Protein AF-A0A925M915-F1 (afdb_monomer)

Radius of gyration: 16.05 Å; Cα contacts (8 Å, |Δi|>4): 176; chains: 1; bounding box: 32×40×50 Å

Sequence (114 aa):
VNRTRPRVDALLAVLGRAGAEGCYVYAFDEAAAERAYARFFNPTVGLWEDAATGTAAGPLTAYLGSEGLLPRGELVIEQGTSMGRQSFLHVRLGPDPEISGSGVVSLRGTLHLP

Nearest PDB structures (foldseek):
  1qy9-assembly2_C  TM=8.310E-01  e=5.891E-07  Escherichia coli
  1qya-assembly1_A  TM=8.566E-01  e=1.162E-06  Escherichia coli
  5iwe-assembly1_A-2  TM=7.883E-01  e=6.150E-06  Pseudomonas fluorescens
  9f96-assembly1_A  TM=7.336E-01  e=1.008E-05  Pseudomonas fluorescens
  1u0k-assembly1_B  TM=7.143E-01  e=1.266E-04  Pseudomonas aeruginosa PAO1

Structure (mmCIF, N/CA/C/O backbone):
data_AF-A0A925M915-F1
#
_entry.id   AF-A0A925M915-F1
#
loop_
_atom_site.group_PDB
_atom_site.id
_atom_site.type_symbol
_atom_site.label_atom_id
_atom_site.label_alt_id
_atom_site.label_comp_id
_atom_site.label_asym_id
_atom_site.label_entity_id
_atom_site.label_seq_id
_atom_site.pdbx_PDB_ins_code
_atom_site.Cartn_x
_atom_site.Cartn_y
_atom_site.Cartn_z
_atom_site.occupancy
_atom_site.B_iso_or_equiv
_atom_site.auth_seq_id
_atom_site.auth_comp_id
_atom_site.auth_asym_id
_atom_site.auth_atom_id
_atom_site.pdbx_PDB_model_num
ATOM 1 N N . VAL A 1 1 ? 6.801 -8.666 6.348 1.00 91.94 1 VAL A N 1
ATOM 2 C CA . VAL A 1 1 ? 6.951 -7.838 5.119 1.00 91.94 1 VAL A CA 1
ATOM 3 C C . VAL A 1 1 ? 8.339 -7.930 4.470 1.00 91.94 1 VAL A C 1
ATOM 5 O O . VAL A 1 1 ? 8.433 -8.296 3.303 1.00 91.94 1 VAL A O 1
ATOM 8 N N . ASN A 1 2 ? 9.444 -7.654 5.179 1.00 91.69 2 ASN A N 1
ATOM 9 C CA . ASN A 1 2 ? 10.788 -7.630 4.558 1.00 91.69 2 ASN A CA 1
ATOM 10 C C . ASN A 1 2 ? 11.220 -8.949 3.890 1.00 91.69 2 ASN A C 1
ATOM 12 O O . ASN A 1 2 ? 11.815 -8.953 2.812 1.00 91.69 2 ASN A O 1
ATOM 16 N N . ARG A 1 3 ? 10.858 -10.086 4.489 1.00 94.31 3 ARG A N 1
ATOM 17 C CA . ARG A 1 3 ? 11.181 -11.422 3.961 1.00 94.31 3 ARG A CA 1
ATOM 18 C C . ARG A 1 3 ? 10.296 -11.866 2.792 1.00 94.31 3 ARG A C 1
ATOM 20 O O . ARG A 1 3 ? 10.548 -12.923 2.226 1.00 94.31 3 ARG A O 1
ATOM 27 N N . THR A 1 4 ? 9.273 -11.095 2.419 1.00 96.19 4 THR A N 1
ATOM 28 C CA . THR A 1 4 ? 8.330 -11.488 1.365 1.00 96.19 4 THR A CA 1
ATOM 29 C C . THR A 1 4 ? 9.045 -11.588 0.017 1.00 96.19 4 THR A C 1
ATOM 31 O O . THR A 1 4 ? 9.729 -10.649 -0.407 1.00 96.19 4 THR A O 1
ATOM 34 N N . ARG A 1 5 ? 8.918 -12.743 -0.638 1.00 94.56 5 ARG A N 1
ATOM 35 C CA . ARG A 1 5 ? 9.486 -13.055 -1.956 1.00 94.56 5 ARG A CA 1
ATOM 36 C C . ARG A 1 5 ? 8.425 -13.821 -2.758 1.00 94.56 5 ARG A C 1
ATOM 38 O O . ARG A 1 5 ? 8.412 -15.051 -2.716 1.00 94.56 5 ARG A O 1
ATOM 45 N N . PRO A 1 6 ? 7.468 -13.122 -3.393 1.00 94.56 6 PRO A N 1
ATOM 46 C CA . PRO A 1 6 ? 6.428 -13.793 -4.154 1.00 94.56 6 PRO A CA 1
ATOM 47 C C . PRO A 1 6 ? 7.034 -14.446 -5.398 1.00 94.56 6 PRO A C 1
ATOM 49 O O . PRO A 1 6 ? 7.927 -13.889 -6.032 1.00 94.56 6 PRO A O 1
ATOM 52 N N . ARG A 1 7 ? 6.545 -15.637 -5.754 1.00 95.19 7 ARG A N 1
ATOM 53 C CA . ARG A 1 7 ? 6.854 -16.252 -7.052 1.00 95.19 7 ARG A CA 1
ATOM 54 C C . ARG A 1 7 ? 5.980 -15.585 -8.107 1.00 95.19 7 ARG A C 1
ATOM 56 O O . ARG A 1 7 ? 4.764 -15.578 -7.931 1.00 95.19 7 ARG A O 1
ATOM 63 N N . VAL A 1 8 ? 6.590 -15.062 -9.171 1.00 91.94 8 VAL A N 1
ATOM 64 C CA . VAL A 1 8 ? 5.913 -14.262 -10.210 1.00 91.94 8 VAL A CA 1
ATOM 65 C C . VAL A 1 8 ? 4.674 -14.980 -10.748 1.00 91.94 8 VAL A C 1
ATOM 67 O O . VAL A 1 8 ? 3.573 -14.458 -10.611 1.00 91.94 8 VAL A O 1
ATOM 70 N N . ASP A 1 9 ? 4.825 -16.209 -11.249 1.00 94.44 9 ASP A N 1
ATOM 71 C CA . ASP A 1 9 ? 3.720 -16.959 -11.869 1.00 94.44 9 ASP A CA 1
ATOM 72 C C . ASP A 1 9 ? 2.566 -17.221 -10.895 1.00 94.44 9 ASP A C 1
ATOM 74 O O . ASP A 1 9 ? 1.390 -17.113 -11.241 1.00 94.44 9 ASP A O 1
ATOM 78 N N . ALA A 1 10 ? 2.899 -17.533 -9.639 1.00 96.31 10 ALA A N 1
ATOM 79 C CA . ALA A 1 10 ? 1.899 -17.775 -8.607 1.00 96.31 10 ALA A CA 1
ATOM 80 C C . ALA A 1 10 ? 1.164 -16.484 -8.225 1.00 96.31 10 ALA A C 1
ATOM 82 O O . ALA A 1 10 ? -0.048 -16.509 -8.017 1.00 96.31 10 ALA A O 1
ATOM 83 N N . LEU A 1 11 ? 1.889 -15.365 -8.148 1.00 95.94 11 LEU A N 1
ATOM 84 C CA . LEU A 1 11 ? 1.310 -14.060 -7.869 1.00 95.94 11 LEU A CA 1
ATOM 85 C C . LEU A 1 11 ? 0.384 -13.628 -9.011 1.00 95.94 11 LEU A C 1
ATOM 87 O O . LEU A 1 11 ? -0.766 -13.297 -8.744 1.00 95.94 11 LEU A O 1
ATOM 91 N N . LEU A 1 12 ? 0.825 -13.725 -10.267 1.00 95.50 12 LEU A N 1
ATOM 92 C CA . LEU A 1 12 ? -0.000 -13.419 -11.441 1.00 95.50 12 LEU A CA 1
ATOM 93 C C . LEU A 1 12 ? -1.287 -14.254 -11.473 1.00 95.50 12 LEU A C 1
ATOM 95 O O . LEU A 1 12 ? -2.362 -13.715 -11.720 1.00 95.50 12 LEU A O 1
ATOM 99 N N . ALA A 1 13 ? -1.209 -15.547 -11.147 1.00 96.12 13 ALA A N 1
ATOM 100 C CA . ALA A 1 13 ? -2.390 -16.404 -11.084 1.00 96.12 13 ALA A CA 1
ATOM 101 C C . ALA A 1 13 ? -3.393 -15.966 -9.998 1.00 96.12 13 ALA A C 1
ATOM 103 O O . ALA A 1 13 ? -4.602 -16.060 -10.204 1.00 96.12 13 ALA A O 1
ATOM 104 N N . VAL A 1 14 ? -2.916 -15.514 -8.832 1.00 96.56 14 VAL A N 1
ATOM 105 C CA . VAL A 1 14 ? -3.777 -14.981 -7.758 1.00 96.56 14 VAL A CA 1
ATOM 106 C C . VAL A 1 14 ? -4.397 -13.648 -8.173 1.00 96.56 14 VAL A C 1
ATOM 108 O O . VAL A 1 14 ? -5.606 -13.479 -8.034 1.00 96.56 14 VAL A O 1
ATOM 111 N N . LEU A 1 15 ? -3.589 -12.741 -8.722 1.00 96.12 15 LEU A N 1
ATOM 112 C CA . LEU A 1 15 ? -4.016 -11.419 -9.177 1.00 96.12 15 LEU A CA 1
ATOM 113 C C . LEU A 1 15 ? -5.085 -11.509 -10.270 1.00 96.12 15 LEU A C 1
ATOM 115 O O . LEU A 1 15 ? -6.128 -10.870 -10.155 1.00 96.12 15 LEU A O 1
ATOM 119 N N . GLY A 1 16 ? -4.894 -12.393 -11.255 1.00 96.25 16 GLY A N 1
ATOM 120 C CA . GLY A 1 16 ? -5.871 -12.622 -12.319 1.00 96.25 16 GLY A CA 1
ATOM 121 C C . GLY A 1 16 ? -7.230 -13.105 -11.804 1.00 96.25 16 GLY A C 1
ATOM 122 O O . GLY A 1 16 ? -8.261 -12.661 -12.297 1.00 96.25 16 GLY A O 1
ATOM 123 N N . ARG A 1 17 ? -7.260 -13.958 -10.768 1.00 97.25 17 ARG A N 1
ATOM 124 C CA . ARG A 1 17 ? -8.525 -14.386 -10.136 1.00 97.25 17 ARG A CA 1
ATOM 125 C C . ARG A 1 17 ? -9.186 -13.284 -9.314 1.00 97.25 17 ARG A C 1
ATOM 127 O O . ARG A 1 17 ? -10.405 -13.268 -9.206 1.00 97.25 17 ARG A O 1
ATOM 134 N N . ALA A 1 18 ? -8.388 -12.406 -8.714 1.00 95.12 18 ALA A N 1
ATOM 135 C CA . ALA A 1 18 ? -8.876 -11.299 -7.902 1.00 95.12 18 ALA A CA 1
ATOM 136 C C . ALA A 1 18 ? -9.285 -10.070 -8.735 1.00 95.12 18 ALA A C 1
ATOM 138 O O . ALA A 1 18 ? -9.835 -9.130 -8.171 1.00 95.12 18 ALA A O 1
ATOM 139 N N . GLY A 1 19 ? -8.992 -10.047 -10.043 1.00 95.19 19 GLY A N 1
ATOM 140 C CA . GLY A 1 19 ? -9.127 -8.836 -10.860 1.00 95.19 19 GLY A CA 1
ATOM 141 C C . GLY A 1 19 ? -8.219 -7.700 -10.374 1.00 95.19 19 GLY A C 1
ATOM 142 O O . GLY A 1 19 ? -8.566 -6.534 -10.520 1.00 95.19 19 GLY A O 1
ATOM 143 N N . ALA A 1 20 ? -7.092 -8.042 -9.743 1.00 93.94 20 ALA A N 1
ATOM 144 C CA . ALA A 1 20 ? -6.173 -7.097 -9.124 1.00 93.94 20 ALA A CA 1
ATOM 145 C C . ALA A 1 20 ? -4.907 -6.924 -9.969 1.00 93.94 20 ALA A C 1
ATOM 147 O O . ALA A 1 20 ? -4.455 -7.856 -10.630 1.00 93.94 20 ALA A O 1
ATOM 148 N N . GLU A 1 21 ? -4.293 -5.746 -9.894 1.00 90.44 21 GLU A N 1
ATOM 149 C CA . GLU A 1 21 ? -3.058 -5.441 -10.628 1.00 90.44 21 GLU A CA 1
ATOM 150 C C . GLU A 1 21 ? -1.802 -5.750 -9.799 1.00 90.44 21 GLU A C 1
ATOM 152 O O . GLU A 1 21 ? -0.775 -6.162 -10.338 1.00 90.44 21 GLU A O 1
ATOM 157 N N . GLY A 1 22 ? -1.890 -5.661 -8.471 1.00 94.31 22 GLY A N 1
ATOM 158 C CA . GLY A 1 22 ? -0.760 -5.917 -7.586 1.00 94.31 22 GLY A CA 1
ATOM 159 C C . GLY A 1 22 ? -1.169 -6.411 -6.205 1.00 94.31 22 GLY A C 1
ATOM 160 O O . GLY A 1 22 ? -2.341 -6.437 -5.837 1.00 94.31 22 GLY A O 1
ATOM 161 N N . CYS A 1 23 ? -0.171 -6.826 -5.430 1.00 96.81 23 CYS A N 1
ATOM 162 C CA . CYS A 1 23 ? -0.336 -7.303 -4.065 1.00 96.81 23 CYS A CA 1
ATOM 163 C C . CYS A 1 23 ? 0.399 -6.375 -3.104 1.00 96.81 23 CYS A C 1
ATOM 165 O O . CYS A 1 23 ? 1.624 -6.225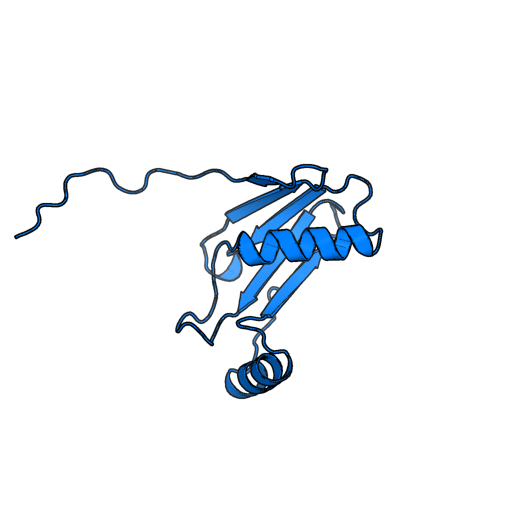 -3.173 1.00 96.81 23 CYS A O 1
ATOM 167 N N . TYR A 1 24 ? -0.367 -5.768 -2.200 1.00 97.50 24 TYR A N 1
ATOM 168 C CA . TYR A 1 24 ? 0.145 -4.872 -1.177 1.00 97.50 24 TYR A CA 1
ATOM 169 C C . TYR A 1 24 ? 0.242 -5.607 0.155 1.00 97.50 24 TYR A C 1
ATOM 171 O O . TYR A 1 24 ? -0.763 -5.906 0.796 1.00 97.50 24 TYR A O 1
ATOM 179 N N . VAL A 1 25 ? 1.464 -5.957 0.548 1.00 97.75 25 VAL A N 1
ATOM 180 C CA . VAL A 1 25 ? 1.721 -6.649 1.814 1.00 97.75 25 VAL A CA 1
ATOM 181 C C . VAL A 1 25 ? 2.137 -5.638 2.865 1.00 97.75 25 VAL A C 1
ATOM 183 O O . VAL A 1 25 ? 2.989 -4.794 2.599 1.00 97.75 25 VAL A O 1
ATOM 186 N N . TYR A 1 26 ? 1.589 -5.755 4.069 1.00 97.69 26 TYR A N 1
ATOM 187 C CA . TYR A 1 26 ? 1.861 -4.830 5.162 1.00 97.69 26 TYR A CA 1
ATOM 188 C C . TYR A 1 26 ? 2.025 -5.563 6.497 1.00 97.69 26 TYR A C 1
ATOM 190 O O . TYR A 1 26 ? 1.712 -6.750 6.620 1.00 97.69 26 TYR A O 1
ATOM 198 N N . ALA A 1 27 ? 2.577 -4.862 7.481 1.00 97.00 27 ALA A N 1
ATOM 199 C CA . ALA A 1 27 ? 2.542 -5.219 8.893 1.00 97.00 27 ALA A CA 1
ATOM 200 C C . ALA A 1 27 ? 2.568 -3.932 9.718 1.00 97.00 27 ALA A C 1
ATOM 202 O O . ALA A 1 27 ? 3.247 -2.980 9.329 1.00 97.00 27 ALA A O 1
ATOM 203 N N . PHE A 1 28 ? 1.848 -3.919 10.837 1.00 96.75 28 PHE A N 1
ATOM 204 C CA . PHE A 1 28 ? 1.939 -2.834 11.808 1.00 96.75 28 PHE A CA 1
ATOM 205 C C . PHE A 1 28 ? 3.329 -2.784 12.445 1.00 96.75 28 PHE A C 1
ATOM 207 O O . PHE A 1 28 ? 4.003 -3.810 12.567 1.00 96.75 28 PHE A O 1
ATOM 214 N N . ASP A 1 29 ? 3.740 -1.587 12.842 1.00 91.25 29 ASP A N 1
ATOM 215 C CA . ASP A 1 29 ? 4.874 -1.397 13.735 1.00 91.25 29 ASP A CA 1
ATOM 216 C C . ASP A 1 29 ? 4.458 -1.798 15.160 1.00 91.25 29 ASP A C 1
ATOM 218 O O . ASP A 1 29 ? 3.470 -1.295 15.697 1.00 91.25 29 ASP A O 1
ATOM 222 N N . GLU A 1 30 ? 5.206 -2.713 15.779 1.00 85.69 30 GLU A N 1
ATOM 223 C CA . GLU A 1 30 ? 4.940 -3.171 17.149 1.00 85.69 30 GLU A CA 1
ATOM 224 C C . GLU A 1 30 ? 5.050 -2.031 18.171 1.00 85.69 30 GLU A C 1
ATOM 226 O O . GLU A 1 30 ? 4.368 -2.054 19.196 1.00 85.69 30 GLU A O 1
ATOM 231 N N . ALA A 1 31 ? 5.883 -1.024 17.895 1.00 89.44 31 ALA A N 1
ATOM 232 C CA . ALA A 1 31 ? 6.089 0.119 18.776 1.00 89.44 31 ALA A CA 1
ATOM 233 C C . ALA A 1 31 ? 5.097 1.270 18.527 1.00 89.44 31 ALA A C 1
ATOM 235 O O . ALA A 1 31 ? 5.020 2.185 19.349 1.00 89.44 31 ALA A O 1
ATOM 236 N N . ALA A 1 32 ? 4.351 1.254 17.415 1.00 89.62 32 ALA A N 1
ATOM 237 C CA . ALA A 1 32 ? 3.457 2.341 17.023 1.00 89.62 32 ALA A CA 1
ATOM 238 C C . ALA A 1 32 ? 2.282 1.837 16.168 1.00 89.62 32 ALA A C 1
ATOM 240 O O . ALA A 1 32 ? 2.409 1.646 14.960 1.00 89.62 32 ALA A O 1
ATOM 241 N N . ALA A 1 33 ? 1.106 1.689 16.781 1.00 85.50 33 ALA A N 1
ATOM 242 C CA . ALA A 1 33 ? -0.089 1.165 16.113 1.00 85.50 33 ALA A CA 1
ATOM 243 C C . ALA A 1 33 ? -0.572 2.034 14.931 1.00 85.50 33 ALA A C 1
ATOM 245 O O . ALA A 1 33 ? -1.165 1.514 13.990 1.00 85.50 33 ALA A O 1
ATOM 246 N N . GLU A 1 34 ? -0.287 3.342 14.938 1.00 92.12 34 GLU A N 1
ATOM 247 C CA . GLU A 1 34 ? -0.540 4.241 13.803 1.00 92.12 34 GLU A CA 1
ATOM 248 C C . GLU A 1 34 ? 0.518 4.175 12.685 1.00 92.12 34 GLU A C 1
ATOM 250 O O . GLU A 1 34 ? 0.533 5.027 11.790 1.00 92.12 34 GLU A O 1
ATOM 255 N N . ARG A 1 35 ? 1.421 3.188 12.716 1.00 96.75 35 ARG A N 1
ATOM 256 C CA . ARG A 1 35 ? 2.444 2.981 11.690 1.00 96.75 35 ARG A CA 1
ATOM 257 C C . ARG A 1 35 ? 2.368 1.582 11.105 1.00 96.75 35 ARG A C 1
ATOM 259 O O . ARG A 1 35 ? 2.145 0.597 11.805 1.00 96.75 35 ARG A O 1
ATOM 266 N N . ALA A 1 36 ? 2.610 1.491 9.806 1.00 97.50 36 ALA A N 1
ATOM 267 C CA . ALA A 1 36 ? 2.772 0.224 9.117 1.00 97.50 36 ALA A CA 1
ATOM 268 C C . ALA A 1 36 ? 3.962 0.284 8.167 1.00 97.50 36 ALA A C 1
ATOM 270 O O . ALA A 1 36 ? 4.256 1.317 7.573 1.00 97.50 36 ALA A O 1
ATOM 271 N N . TYR A 1 37 ? 4.615 -0.853 7.977 1.00 97.44 37 TYR A N 1
ATOM 272 C CA . TYR A 1 37 ? 5.570 -1.039 6.898 1.00 97.44 37 TYR A CA 1
ATOM 273 C C . TYR A 1 37 ? 4.926 -1.874 5.796 1.00 97.44 37 TYR A C 1
ATOM 275 O O . TYR A 1 37 ? 4.359 -2.934 6.074 1.00 97.44 37 TYR A O 1
ATOM 283 N N . ALA A 1 38 ? 5.027 -1.422 4.549 1.00 98.00 38 ALA A N 1
ATOM 284 C CA . ALA A 1 38 ? 4.400 -2.058 3.404 1.00 98.00 38 ALA A CA 1
ATOM 285 C C . ALA A 1 38 ? 5.348 -2.225 2.211 1.00 98.00 38 ALA A C 1
ATOM 287 O O . ALA A 1 38 ? 6.351 -1.528 2.056 1.00 98.00 38 ALA A O 1
ATOM 288 N N . ARG A 1 39 ? 5.018 -3.186 1.346 1.00 98.00 39 ARG A N 1
ATOM 289 C CA . ARG A 1 39 ? 5.666 -3.413 0.047 1.00 98.00 39 ARG A CA 1
ATOM 290 C C . ARG A 1 39 ? 4.602 -3.714 -0.999 1.00 98.00 39 ARG A C 1
ATOM 292 O O . ARG A 1 39 ? 3.687 -4.494 -0.728 1.00 98.00 39 ARG A O 1
ATOM 299 N N . PHE A 1 40 ? 4.738 -3.122 -2.184 1.00 97.12 40 PHE A N 1
ATOM 300 C CA . PHE A 1 40 ? 3.790 -3.301 -3.281 1.00 97.12 40 PHE A CA 1
ATOM 301 C C . PHE A 1 40 ? 4.425 -4.047 -4.448 1.00 97.12 40 PHE A C 1
ATOM 303 O O . PHE A 1 40 ? 5.274 -3.495 -5.141 1.00 97.12 40 PHE A O 1
ATOM 310 N N . PHE A 1 41 ? 4.005 -5.293 -4.668 1.00 96.88 41 PHE A N 1
ATOM 311 C CA . PHE A 1 41 ? 4.442 -6.102 -5.805 1.00 96.88 41 PHE A CA 1
ATOM 312 C C . PHE A 1 41 ? 3.434 -5.976 -6.946 1.00 96.88 41 PHE A C 1
ATOM 314 O O . PHE A 1 41 ? 2.283 -6.382 -6.775 1.00 96.88 41 PHE A O 1
ATOM 321 N N . ASN A 1 42 ? 3.853 -5.449 -8.097 1.00 93.38 42 ASN A N 1
ATOM 322 C CA . ASN A 1 42 ? 2.944 -5.086 -9.192 1.00 93.38 42 ASN A CA 1
ATOM 323 C C . ASN A 1 42 ? 3.374 -5.653 -10.565 1.00 93.38 42 ASN A C 1
ATOM 325 O O . ASN A 1 42 ? 3.542 -4.905 -11.529 1.00 93.38 42 ASN A O 1
ATOM 329 N N . PRO A 1 43 ? 3.552 -6.983 -10.695 1.00 91.81 43 PRO A N 1
ATOM 330 C CA . PRO A 1 43 ? 4.118 -7.589 -11.903 1.00 91.81 43 PRO A CA 1
ATOM 331 C C . PRO A 1 43 ? 3.271 -7.392 -13.173 1.00 91.81 43 PRO A C 1
ATOM 333 O O . PRO A 1 43 ? 3.757 -7.678 -14.264 1.00 91.81 43 PRO A O 1
ATOM 336 N N . THR A 1 44 ? 2.022 -6.927 -13.059 1.00 86.12 44 THR A N 1
ATOM 337 C CA . THR A 1 44 ? 1.102 -6.751 -14.195 1.00 86.12 44 THR A CA 1
ATOM 338 C C . THR A 1 44 ? 1.431 -5.532 -15.061 1.00 86.12 44 THR A C 1
ATOM 340 O O . THR A 1 44 ? 1.099 -5.529 -16.243 1.00 86.12 44 THR A O 1
ATOM 343 N N . VAL A 1 45 ? 2.141 -4.535 -14.517 1.00 82.19 45 VAL A N 1
ATOM 344 C CA . VAL A 1 45 ? 2.478 -3.276 -15.216 1.00 82.19 45 VAL A CA 1
ATOM 345 C C . VAL A 1 45 ? 3.955 -3.176 -15.620 1.00 82.19 45 VAL A C 1
ATOM 347 O O . VAL A 1 45 ? 4.466 -2.092 -15.888 1.00 82.19 45 VAL A O 1
ATOM 350 N N . GLY A 1 46 ? 4.679 -4.300 -15.638 1.00 78.12 46 GLY A N 1
ATOM 351 C CA . GLY A 1 46 ? 6.105 -4.343 -15.994 1.00 78.12 46 GLY A CA 1
ATOM 352 C C . GLY A 1 46 ? 7.059 -3.832 -14.905 1.00 78.12 46 GLY A C 1
ATOM 353 O O . GLY A 1 46 ? 8.267 -3.773 -15.130 1.00 78.12 46 GLY A O 1
ATOM 354 N N . LEU A 1 47 ? 6.545 -3.505 -13.716 1.00 84.06 47 LEU A N 1
ATOM 355 C CA . LEU A 1 47 ? 7.323 -3.121 -12.540 1.00 84.06 47 LEU A CA 1
ATOM 356 C C . LEU A 1 47 ? 7.271 -4.248 -11.504 1.00 84.06 47 LEU A C 1
ATOM 358 O O . LEU A 1 47 ? 6.197 -4.683 -11.113 1.00 84.06 47 LEU A O 1
ATOM 362 N N . TRP A 1 48 ? 8.412 -4.724 -11.008 1.00 92.44 48 TRP A N 1
ATOM 363 C CA . TRP A 1 48 ? 8.367 -5.784 -9.995 1.00 92.44 48 TRP A CA 1
ATOM 364 C C . TRP A 1 48 ? 7.839 -5.289 -8.640 1.00 92.44 48 TRP A C 1
ATOM 366 O O . TRP A 1 48 ? 6.950 -5.910 -8.054 1.00 92.44 48 TRP A O 1
ATOM 376 N N . GLU A 1 49 ? 8.374 -4.171 -8.150 1.00 95.19 49 GLU A N 1
ATOM 377 C CA . GLU A 1 49 ? 8.024 -3.585 -6.857 1.00 95.19 49 GLU A CA 1
ATOM 378 C C . GLU A 1 49 ? 8.048 -2.052 -6.942 1.00 95.19 49 GLU A C 1
ATOM 380 O O . GLU A 1 49 ? 8.930 -1.479 -7.586 1.00 95.19 49 GLU A O 1
ATOM 385 N N . ASP A 1 50 ? 7.078 -1.395 -6.302 1.00 95.31 50 ASP A N 1
ATOM 386 C CA . ASP A 1 50 ? 6.947 0.066 -6.282 1.00 95.31 50 ASP A CA 1
ATOM 387 C C . ASP A 1 50 ? 7.359 0.672 -4.930 1.00 95.31 50 ASP A C 1
ATOM 389 O O . ASP A 1 50 ? 7.140 0.092 -3.861 1.00 95.31 50 ASP A O 1
ATOM 393 N N . ALA A 1 51 ? 8.002 1.841 -4.975 1.00 94.75 51 ALA A N 1
ATOM 394 C CA . ALA A 1 51 ? 8.675 2.452 -3.828 1.00 94.75 51 ALA A CA 1
ATOM 395 C C . ALA A 1 51 ? 7.732 3.262 -2.937 1.00 94.75 51 ALA A C 1
ATOM 397 O O . ALA A 1 51 ? 7.928 3.294 -1.726 1.00 94.75 51 ALA A O 1
ATOM 398 N N . ALA A 1 52 ? 6.706 3.879 -3.519 1.00 96.31 52 ALA A N 1
ATOM 399 C CA . ALA A 1 52 ? 5.681 4.609 -2.788 1.00 96.31 52 ALA A CA 1
ATOM 400 C C . ALA A 1 52 ? 4.399 4.628 -3.618 1.00 96.31 52 ALA A C 1
ATOM 402 O O . ALA A 1 52 ? 4.365 5.230 -4.689 1.00 96.31 52 ALA A O 1
ATOM 403 N N . THR A 1 53 ? 3.342 3.992 -3.113 1.00 96.56 53 THR A N 1
ATOM 404 C CA . THR A 1 53 ? 2.119 3.782 -3.894 1.00 96.56 53 THR A CA 1
ATOM 405 C C . THR A 1 53 ? 0.904 4.314 -3.146 1.00 96.56 53 THR A C 1
ATOM 407 O O . THR A 1 53 ? 0.241 3.585 -2.409 1.00 96.56 53 THR A O 1
ATOM 410 N N . GLY A 1 54 ? 0.576 5.592 -3.361 1.00 96.62 54 GLY A N 1
ATOM 411 C CA . GLY A 1 54 ? -0.599 6.228 -2.749 1.00 96.62 54 GLY A CA 1
ATOM 412 C C . GLY A 1 54 ? -1.906 5.486 -3.056 1.00 96.62 54 GLY A C 1
ATOM 413 O O . GLY A 1 54 ? -2.725 5.265 -2.169 1.00 96.62 54 GLY A O 1
ATOM 414 N N . THR A 1 55 ? -2.058 4.998 -4.289 1.00 95.31 55 THR A N 1
ATOM 415 C CA . THR A 1 55 ? -3.234 4.231 -4.731 1.00 95.31 55 THR A CA 1
ATOM 416 C C . THR A 1 55 ? -3.395 2.875 -4.037 1.00 95.31 55 THR A C 1
ATOM 418 O O . THR A 1 55 ? -4.493 2.333 -4.061 1.00 95.31 55 THR A O 1
ATOM 421 N N . ALA A 1 56 ? -2.355 2.342 -3.386 1.00 96.81 56 ALA A N 1
ATOM 422 C CA . ALA A 1 56 ? -2.439 1.147 -2.540 1.00 96.81 56 ALA A CA 1
ATOM 423 C C . ALA A 1 56 ? -2.554 1.508 -1.046 1.00 96.81 56 ALA A C 1
ATOM 425 O O . ALA A 1 56 ? -3.329 0.891 -0.313 1.00 96.81 56 ALA A O 1
ATOM 426 N N . ALA A 1 57 ? -1.830 2.545 -0.612 1.00 98.06 57 ALA A N 1
ATOM 427 C CA . ALA A 1 57 ? -1.855 3.082 0.746 1.00 98.06 57 ALA A CA 1
ATOM 428 C C . ALA A 1 57 ? -3.258 3.527 1.187 1.00 98.06 57 ALA A C 1
ATOM 430 O O . ALA A 1 57 ? -3.713 3.144 2.261 1.00 98.06 57 ALA A O 1
ATOM 431 N N . GLY A 1 58 ? -3.967 4.286 0.345 1.00 97.56 58 GLY A N 1
ATOM 432 C CA . GLY A 1 58 ? -5.322 4.762 0.636 1.00 97.56 58 GLY A CA 1
ATOM 433 C C . GLY A 1 58 ? -6.312 3.628 0.930 1.00 97.56 58 GLY A C 1
ATOM 434 O O . GLY A 1 58 ? -6.868 3.585 2.029 1.00 97.56 58 GLY A O 1
ATOM 435 N N . PRO A 1 59 ? -6.517 2.684 -0.011 1.00 96.69 59 PRO A N 1
ATOM 436 C CA . PRO A 1 59 ? -7.400 1.539 0.197 1.00 96.69 59 PRO A CA 1
ATOM 437 C C . PRO A 1 59 ? -7.004 0.650 1.378 1.00 96.69 59 PRO A C 1
ATOM 439 O O . PRO A 1 59 ? -7.893 0.169 2.077 1.00 96.69 59 PRO A O 1
ATOM 442 N N . LEU A 1 60 ? -5.704 0.462 1.648 1.00 97.50 60 LEU A N 1
ATOM 443 C CA . LEU A 1 60 ? -5.257 -0.251 2.849 1.00 97.50 60 LEU A CA 1
ATOM 444 C C . LEU A 1 60 ? -5.755 0.447 4.119 1.00 97.50 60 LEU A C 1
ATOM 446 O O . LEU A 1 60 ? -6.349 -0.201 4.977 1.00 97.50 60 LEU A O 1
ATOM 450 N N . THR A 1 61 ? -5.547 1.759 4.236 1.00 98.00 61 THR A N 1
ATOM 451 C CA . THR A 1 61 ? -6.012 2.522 5.400 1.00 98.00 61 THR A CA 1
ATOM 452 C C . THR A 1 61 ? -7.534 2.476 5.519 1.00 98.00 61 THR A C 1
ATOM 454 O O . THR A 1 61 ? -8.044 2.271 6.616 1.00 98.00 61 THR A O 1
ATOM 457 N N . ALA A 1 62 ? -8.270 2.597 4.409 1.00 97.19 62 ALA A N 1
ATOM 458 C CA . ALA A 1 62 ? -9.730 2.489 4.411 1.00 97.19 62 ALA A CA 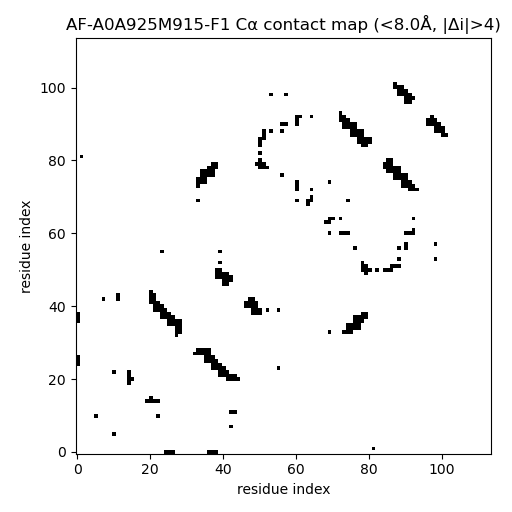1
ATOM 459 C C . ALA A 1 62 ? -10.208 1.112 4.904 1.00 97.19 62 ALA A C 1
ATOM 461 O O . ALA A 1 62 ? -11.086 1.044 5.763 1.00 97.19 62 ALA A O 1
ATOM 462 N N . TYR A 1 63 ? -9.588 0.030 4.420 1.00 97.06 63 TYR A N 1
ATOM 463 C CA . TYR A 1 63 ? -9.855 -1.333 4.883 1.00 97.06 63 TYR A CA 1
ATOM 464 C C . TYR A 1 63 ? -9.589 -1.476 6.388 1.00 97.06 63 TYR A C 1
ATOM 466 O O . TYR A 1 63 ? -10.481 -1.860 7.138 1.00 97.06 63 TYR A O 1
ATOM 474 N N . LEU A 1 64 ? -8.404 -1.083 6.862 1.00 96.88 64 LEU A N 1
AT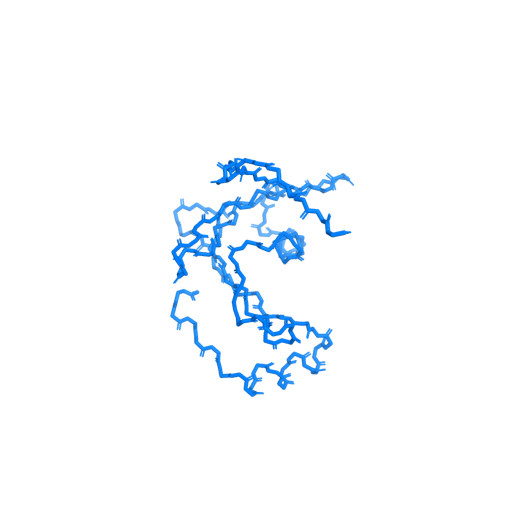OM 475 C CA . LEU A 1 64 ? -8.049 -1.159 8.283 1.00 96.88 64 LEU A CA 1
ATOM 476 C C . LEU A 1 64 ? -8.978 -0.316 9.170 1.00 96.88 64 LEU A C 1
ATOM 478 O O . LEU A 1 64 ? -9.328 -0.733 10.273 1.00 96.88 64 LEU A O 1
ATOM 482 N N . GLY A 1 65 ? -9.405 0.853 8.687 1.00 96.12 65 GLY A N 1
ATOM 483 C CA . GLY A 1 65 ? -10.410 1.682 9.347 1.00 96.12 65 GLY A CA 1
ATOM 484 C C . GLY A 1 65 ? -11.766 0.983 9.448 1.00 96.12 65 GLY A C 1
ATOM 485 O O . GLY A 1 65 ? -12.372 0.999 10.517 1.00 96.12 65 GLY A O 1
ATOM 486 N N . SER A 1 66 ? -12.215 0.316 8.376 1.00 96.38 66 SER A N 1
ATOM 487 C CA . SER A 1 66 ? -13.467 -0.457 8.380 1.00 96.38 66 SER A CA 1
ATOM 488 C C . SER A 1 66 ? -13.432 -1.669 9.318 1.00 96.38 66 SER A C 1
ATOM 490 O O . SER A 1 66 ? -14.455 -2.020 9.895 1.00 96.38 66 SER A O 1
ATOM 492 N N . GLU A 1 67 ? -12.244 -2.234 9.552 1.00 96.94 67 GLU A N 1
ATOM 493 C CA . GLU A 1 67 ? -12.007 -3.314 10.519 1.00 96.94 67 GLU A CA 1
ATOM 494 C C . GLU A 1 67 ? -11.849 -2.805 11.969 1.00 96.94 67 GLU A C 1
ATOM 496 O O . GLU A 1 67 ? -11.579 -3.584 12.882 1.00 96.94 67 GLU A O 1
ATOM 501 N N . GLY A 1 68 ? -11.976 -1.494 12.214 1.00 95.38 68 GLY A N 1
ATOM 502 C CA . GLY A 1 68 ? -11.819 -0.901 13.547 1.00 95.38 68 GLY A CA 1
ATOM 503 C C . GLY A 1 68 ? -10.377 -0.903 14.071 1.00 95.38 68 GLY A C 1
ATOM 504 O O . GLY A 1 68 ? -10.153 -0.689 15.261 1.00 95.38 68 GLY A O 1
ATOM 505 N N . LEU A 1 69 ? -9.392 -1.125 13.196 1.00 95.12 69 LEU A N 1
ATOM 506 C CA . LEU A 1 69 ? -7.973 -1.222 13.554 1.00 95.12 69 LEU A CA 1
ATOM 507 C C . LEU A 1 69 ? -7.267 0.140 13.605 1.00 95.12 69 LEU A C 1
ATOM 509 O O . LEU A 1 69 ? -6.112 0.207 14.015 1.00 95.12 69 LEU A O 1
ATOM 513 N N . LEU A 1 70 ? -7.947 1.224 13.213 1.00 93.69 70 LEU A N 1
ATOM 514 C CA . LEU A 1 70 ? -7.410 2.588 13.216 1.00 93.69 70 LEU A CA 1
ATOM 515 C C . LEU A 1 70 ? -8.265 3.516 14.094 1.00 93.69 70 LEU A C 1
ATOM 517 O O . LEU A 1 70 ? -9.158 4.189 13.576 1.00 93.69 70 LEU A O 1
ATOM 521 N N . PRO A 1 71 ? -7.981 3.631 15.406 1.00 85.38 71 PRO A N 1
ATOM 522 C CA . PRO A 1 71 ? -8.790 4.433 16.331 1.00 85.38 71 PRO A CA 1
ATOM 523 C C . PRO A 1 71 ? -8.926 5.912 15.946 1.00 85.38 71 PRO A C 1
ATOM 525 O O . PRO A 1 71 ? -9.905 6.558 16.306 1.00 85.38 71 PRO A O 1
ATOM 528 N N . ARG A 1 72 ? -7.934 6.459 15.232 1.00 91.12 72 ARG A N 1
ATOM 529 C CA . ARG A 1 72 ? -7.909 7.856 14.766 1.00 91.12 72 ARG A CA 1
ATOM 530 C C . ARG A 1 72 ? -8.219 8.008 13.276 1.00 91.12 72 ARG A C 1
ATOM 532 O O . ARG A 1 72 ? -8.195 9.122 12.774 1.00 91.12 72 ARG A O 1
ATOM 539 N N . GLY A 1 73 ? -8.470 6.906 12.565 1.00 94.81 73 GLY A N 1
ATOM 540 C CA . GLY A 1 73 ? -8.620 6.922 11.108 1.00 94.81 73 GLY A CA 1
ATOM 541 C C . GLY A 1 73 ? -7.363 7.391 10.366 1.00 94.81 73 GLY A C 1
ATOM 542 O O . GLY A 1 73 ? -7.460 7.838 9.231 1.00 94.81 73 GLY A O 1
ATOM 543 N N . GLU A 1 74 ? -6.191 7.314 10.992 1.00 97.12 74 GLU A N 1
ATOM 544 C CA . GLU A 1 74 ? -4.917 7.778 10.440 1.00 97.12 74 GLU A CA 1
ATOM 545 C C . GLU A 1 74 ? -3.901 6.640 10.436 1.00 97.12 74 GLU A C 1
ATOM 547 O O . GLU A 1 74 ? -3.877 5.819 11.356 1.00 97.12 74 GLU A O 1
ATOM 552 N N . LEU A 1 75 ? -3.057 6.601 9.406 1.00 98.25 75 LEU A N 1
ATOM 553 C CA . LEU A 1 75 ? -1.972 5.635 9.288 1.00 98.25 75 LEU A CA 1
ATOM 554 C C . LEU A 1 75 ? -0.784 6.264 8.557 1.00 98.25 75 LEU A C 1
ATOM 556 O O . LEU A 1 75 ? -0.940 6.864 7.492 1.00 98.25 75 LEU A O 1
ATOM 560 N N . VAL A 1 76 ? 0.414 6.089 9.114 1.00 98.25 76 VAL A N 1
ATOM 561 C CA . VAL A 1 76 ? 1.674 6.395 8.431 1.00 98.25 76 VAL A CA 1
ATOM 562 C C . VAL A 1 76 ? 2.250 5.100 7.881 1.00 98.25 76 VAL A C 1
ATOM 564 O O . VAL A 1 76 ? 2.568 4.180 8.633 1.00 98.25 76 VAL A O 1
ATOM 567 N N . ILE A 1 77 ? 2.398 5.026 6.563 1.00 98.44 77 ILE A N 1
ATOM 568 C CA . ILE A 1 77 ? 2.910 3.842 5.884 1.00 98.44 77 ILE A CA 1
ATOM 569 C C . ILE A 1 77 ? 4.329 4.112 5.396 1.00 98.44 77 ILE A C 1
ATOM 571 O O . ILE A 1 77 ? 4.556 4.972 4.547 1.00 98.44 77 ILE A O 1
ATOM 575 N N . GLU A 1 78 ? 5.284 3.349 5.911 1.00 97.88 78 GLU A N 1
ATOM 576 C CA . GLU A 1 78 ? 6.627 3.259 5.354 1.00 97.88 78 GLU A CA 1
ATOM 577 C C . GLU A 1 78 ? 6.627 2.277 4.173 1.00 97.88 78 GLU A C 1
ATOM 579 O O . GLU A 1 78 ? 6.159 1.144 4.293 1.00 97.88 78 GLU A O 1
ATOM 584 N N . GLN A 1 79 ? 7.176 2.687 3.030 1.00 97.94 79 GLN A N 1
ATOM 585 C CA . GLN A 1 79 ? 7.304 1.852 1.833 1.00 97.94 79 GLN A CA 1
ATOM 586 C C . GLN A 1 79 ? 8.662 2.088 1.153 1.00 97.94 79 GLN A C 1
ATOM 588 O O . GLN A 1 79 ? 9.328 3.099 1.371 1.00 97.94 79 GLN A O 1
ATOM 593 N N . GLY A 1 80 ? 9.119 1.120 0.354 1.00 97.19 80 GLY A N 1
ATOM 594 C CA . GLY A 1 80 ? 10.303 1.277 -0.499 1.00 97.19 80 GLY A CA 1
ATOM 595 C C . GLY A 1 80 ? 11.652 1.099 0.207 1.00 97.19 80 GLY A C 1
ATOM 596 O O . GLY A 1 80 ? 12.686 1.036 -0.461 1.00 97.19 80 GLY A O 1
ATOM 597 N N . THR A 1 81 ? 11.669 0.927 1.532 1.00 96.38 81 THR A N 1
ATOM 598 C CA . THR A 1 81 ? 12.889 0.729 2.338 1.00 96.38 81 THR A CA 1
ATOM 599 C C . THR A 1 81 ? 13.708 -0.476 1.879 1.00 96.38 81 THR A C 1
ATOM 601 O O . THR A 1 81 ? 14.918 -0.362 1.698 1.00 96.38 81 THR A O 1
ATOM 604 N N . SER A 1 82 ? 13.062 -1.610 1.572 1.00 94.38 82 SER A N 1
ATOM 605 C CA . SER A 1 82 ? 13.746 -2.801 1.032 1.00 94.38 82 SER A CA 1
ATOM 606 C C . SER A 1 82 ? 14.434 -2.567 -0.322 1.00 94.38 82 SER A C 1
ATOM 608 O O . SER A 1 82 ? 15.255 -3.391 -0.721 1.00 94.38 82 SER A O 1
ATOM 610 N N . MET A 1 83 ? 14.089 -1.494 -1.039 1.00 94.94 83 MET A N 1
ATOM 611 C CA . MET A 1 83 ? 14.675 -1.123 -2.331 1.00 94.94 83 MET A CA 1
ATOM 612 C C . MET A 1 83 ? 15.658 0.052 -2.221 1.00 94.94 83 MET A C 1
ATOM 614 O O . MET A 1 83 ? 16.114 0.559 -3.243 1.00 94.94 83 MET A O 1
ATOM 618 N N . GLY A 1 84 ? 15.951 0.531 -1.005 1.00 95.50 84 GLY A N 1
ATOM 619 C CA . GLY A 1 84 ? 16.774 1.725 -0.787 1.00 95.50 84 GLY A CA 1
ATOM 620 C C . GLY A 1 84 ? 16.091 3.036 -1.197 1.00 95.50 84 GLY A C 1
ATOM 621 O O . GLY A 1 84 ? 16.764 4.041 -1.395 1.00 95.50 84 GLY A O 1
ATOM 622 N N . ARG A 1 85 ? 14.759 3.034 -1.342 1.00 95.44 85 ARG A N 1
ATOM 623 C CA . ARG A 1 85 ? 13.941 4.187 -1.759 1.00 95.44 85 ARG A CA 1
ATOM 624 C C . ARG A 1 85 ? 12.869 4.485 -0.708 1.00 95.44 85 ARG A C 1
ATOM 626 O O . ARG A 1 85 ? 11.681 4.515 -1.022 1.00 95.44 85 ARG A O 1
ATOM 633 N N . GLN A 1 86 ? 13.297 4.620 0.547 1.00 96.88 86 GLN A N 1
ATOM 634 C CA . GLN A 1 86 ? 12.402 4.818 1.688 1.00 96.88 86 GLN A CA 1
ATOM 635 C C . GLN A 1 86 ? 11.500 6.035 1.472 1.00 96.88 86 GLN A C 1
ATOM 637 O O . GLN A 1 86 ? 11.969 7.121 1.134 1.00 96.88 86 GLN A O 1
ATOM 642 N N . SER A 1 87 ? 10.206 5.823 1.675 1.00 97.62 87 SER A N 1
ATOM 643 C CA . SER A 1 87 ? 9.159 6.827 1.543 1.00 97.62 87 SER A CA 1
ATOM 644 C C . SER A 1 87 ? 8.144 6.659 2.670 1.00 97.62 87 SER A C 1
ATOM 646 O O . SER A 1 87 ? 7.876 5.536 3.099 1.00 97.62 87 SER A O 1
ATOM 648 N N . PHE A 1 88 ? 7.556 7.769 3.116 1.00 98.06 88 PHE A N 1
ATOM 649 C CA . PHE A 1 88 ? 6.476 7.783 4.103 1.00 98.06 88 PHE A CA 1
ATOM 650 C C . PHE A 1 88 ? 5.214 8.360 3.465 1.00 98.06 88 PHE A C 1
ATOM 652 O O . PHE A 1 88 ? 5.233 9.484 2.960 1.00 98.06 88 PHE A O 1
ATOM 659 N N . LEU A 1 89 ? 4.133 7.583 3.481 1.00 98.56 89 LEU A N 1
ATOM 660 C CA . LEU A 1 89 ? 2.810 7.999 3.031 1.00 98.56 89 LEU A CA 1
ATOM 661 C C . LEU A 1 89 ? 1.928 8.220 4.256 1.00 98.56 89 LEU A C 1
ATOM 663 O O . LEU A 1 89 ? 1.721 7.304 5.049 1.00 98.56 89 LEU A O 1
ATOM 667 N N . HIS A 1 90 ? 1.408 9.430 4.407 1.00 98.44 90 HIS A N 1
ATOM 668 C CA . HIS A 1 90 ? 0.454 9.772 5.452 1.00 98.44 90 HIS A CA 1
ATOM 669 C C . HIS A 1 90 ? -0.948 9.640 4.878 1.00 98.44 90 HIS A C 1
ATOM 671 O O . HIS A 1 90 ? -1.255 10.269 3.868 1.00 98.44 90 HIS A O 1
ATOM 677 N N . VAL A 1 91 ? -1.793 8.825 5.502 1.00 98.44 91 VAL A N 1
ATOM 678 C CA . VAL A 1 91 ? -3.185 8.657 5.082 1.00 98.44 91 VAL A CA 1
ATOM 679 C C . VAL A 1 91 ? -4.101 9.028 6.233 1.00 98.44 91 VAL A C 1
ATOM 681 O O . VAL A 1 91 ? -3.949 8.502 7.336 1.00 98.44 91 VAL A O 1
ATOM 684 N N . ARG A 1 92 ? -5.068 9.905 5.963 1.00 97.88 92 ARG A N 1
ATOM 685 C CA . ARG A 1 92 ? -6.101 10.318 6.915 1.00 97.88 92 ARG A CA 1
ATOM 686 C C . ARG A 1 92 ? -7.475 10.069 6.310 1.00 97.88 92 ARG A C 1
ATOM 688 O O . ARG A 1 92 ? -7.805 10.592 5.248 1.00 97.88 92 ARG A O 1
ATOM 695 N N . LEU A 1 93 ? -8.273 9.265 6.998 1.00 96.69 93 LEU A N 1
ATOM 696 C CA . LEU A 1 93 ? -9.674 9.038 6.679 1.00 96.69 93 LEU A CA 1
ATOM 697 C C . LEU A 1 93 ? -10.517 10.214 7.178 1.00 96.69 93 LEU A C 1
ATOM 699 O O . LEU A 1 93 ? -10.192 10.890 8.154 1.00 96.69 93 LEU A O 1
ATOM 703 N N . GLY A 1 94 ? -11.627 10.453 6.498 1.00 94.00 94 GLY A N 1
ATOM 704 C CA . GLY A 1 94 ? -12.565 11.518 6.813 1.00 94.00 94 GLY A CA 1
ATOM 705 C C . GLY A 1 94 ? -13.581 11.677 5.685 1.00 94.00 94 GLY A C 1
ATOM 706 O O . GLY A 1 94 ? -13.541 10.901 4.729 1.00 94.00 94 GLY A O 1
ATOM 707 N N . PRO A 1 95 ? -14.476 12.676 5.778 1.00 93.69 95 PRO A N 1
ATOM 708 C CA . PRO A 1 95 ? -15.391 13.026 4.689 1.00 93.69 95 PRO A CA 1
ATOM 709 C C . PRO A 1 95 ? -14.643 13.298 3.378 1.00 93.69 95 PRO A C 1
ATOM 711 O O . PRO A 1 95 ? -15.071 12.849 2.320 1.00 93.69 95 PRO A O 1
ATOM 714 N N . ASP A 1 96 ? -13.482 13.947 3.500 1.00 94.25 96 ASP A N 1
ATOM 715 C CA . ASP A 1 96 ? -12.515 14.172 2.432 1.00 94.25 96 ASP A CA 1
ATOM 716 C C . ASP A 1 96 ? -11.230 13.395 2.772 1.00 94.25 96 ASP A C 1
ATOM 718 O O . ASP A 1 96 ? -10.384 13.903 3.521 1.00 94.25 96 ASP A O 1
ATOM 722 N N . PRO A 1 97 ? -11.100 12.131 2.326 1.00 94.19 97 PRO A N 1
ATOM 723 C CA . PRO A 1 97 ? -9.920 11.327 2.612 1.00 94.19 97 PRO A CA 1
ATOM 724 C C . PRO A 1 97 ? -8.688 11.918 1.923 1.00 94.19 97 PRO A C 1
ATOM 726 O O . PRO A 1 97 ? -8.739 12.346 0.770 1.00 94.19 97 PRO A O 1
ATOM 729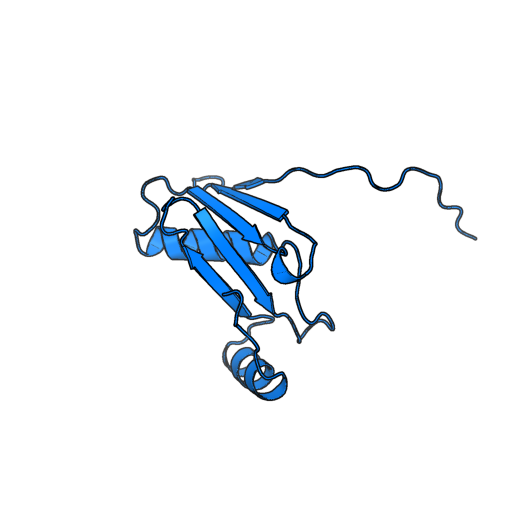 N N . GLU A 1 98 ? -7.564 11.908 2.631 1.00 97.50 98 GLU A N 1
ATOM 730 C CA . GLU A 1 98 ? -6.328 12.549 2.193 1.00 97.50 98 GLU A CA 1
ATOM 731 C C . GLU A 1 98 ? -5.164 11.558 2.210 1.00 97.50 98 GLU A C 1
ATOM 733 O O . GLU A 1 98 ? -5.014 10.762 3.140 1.00 97.50 98 GLU A O 1
ATOM 738 N N . ILE A 1 99 ? -4.313 11.654 1.187 1.00 97.94 99 ILE A N 1
ATOM 739 C CA . ILE A 1 99 ? -2.990 11.035 1.159 1.00 97.94 99 ILE A CA 1
ATOM 740 C C . ILE A 1 99 ? -1.967 12.142 0.940 1.00 97.94 99 ILE A C 1
ATOM 742 O O . ILE A 1 99 ? -2.071 12.899 -0.025 1.00 97.94 99 ILE A O 1
ATOM 746 N N . SER A 1 100 ? -0.966 12.215 1.807 1.00 98.00 100 SER A N 1
ATOM 747 C CA . SER A 1 100 ? 0.085 13.223 1.744 1.00 98.00 100 SER A CA 1
ATOM 748 C C . SER A 1 100 ? 1.473 12.629 1.985 1.00 98.00 100 SER A C 1
ATOM 750 O O . SER A 1 100 ? 1.645 11.500 2.449 1.00 98.00 100 SER A O 1
ATOM 752 N N . GLY A 1 101 ? 2.489 13.392 1.597 1.00 96.19 101 GLY A N 1
ATOM 753 C CA . GLY A 1 101 ? 3.897 13.040 1.709 1.00 96.19 101 GL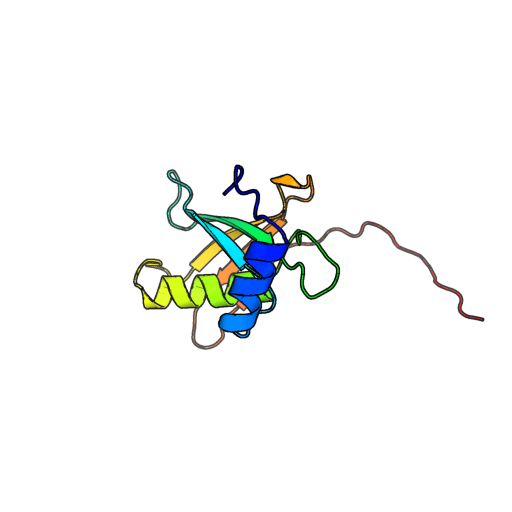Y A CA 1
ATOM 754 C C . GLY A 1 101 ? 4.765 14.229 1.313 1.00 96.19 101 GLY A C 1
ATOM 755 O O . GLY A 1 101 ? 4.264 15.248 0.833 1.00 96.19 101 GLY A O 1
ATOM 756 N N . SER A 1 102 ? 6.072 14.111 1.517 1.00 94.94 102 SER A N 1
ATOM 757 C CA . SER A 1 102 ? 7.044 15.121 1.103 1.00 94.94 102 SER A CA 1
ATOM 758 C C . SER A 1 102 ? 7.855 14.644 -0.102 1.00 94.94 102 SER A C 1
ATOM 760 O O . SER A 1 102 ? 7.981 13.449 -0.364 1.00 94.94 102 SER A O 1
ATOM 762 N N . GLY A 1 103 ? 8.400 15.596 -0.857 1.00 93.44 103 GLY A N 1
ATOM 763 C CA . GLY A 1 103 ? 9.266 15.331 -2.001 1.00 93.44 103 GLY A CA 1
ATOM 764 C C . GLY A 1 103 ? 10.492 16.236 -1.984 1.00 93.44 103 GLY A C 1
ATOM 765 O O . GLY A 1 103 ? 10.472 17.320 -1.403 1.00 93.44 103 GLY A O 1
ATOM 766 N N . VAL A 1 104 ? 11.560 15.793 -2.646 1.00 93.81 104 VAL A N 1
ATOM 767 C CA . VAL A 1 104 ? 12.788 16.572 -2.838 1.00 93.81 104 VAL A CA 1
ATOM 768 C C . VAL A 1 104 ? 13.050 16.751 -4.329 1.00 93.81 104 VAL A C 1
ATOM 770 O O . VAL A 1 104 ? 12.883 15.824 -5.120 1.00 93.81 104 VAL A O 1
ATOM 773 N N . VAL A 1 105 ? 13.462 17.953 -4.728 1.00 95.81 105 VAL A N 1
ATOM 774 C CA . VAL A 1 105 ? 13.852 18.221 -6.117 1.00 95.81 105 VAL A CA 1
ATOM 775 C C . VAL A 1 105 ? 15.202 17.554 -6.380 1.00 95.81 105 VAL A C 1
ATOM 777 O O . VAL A 1 105 ? 16.224 18.027 -5.893 1.00 95.81 105 VAL A O 1
ATOM 780 N N . SER A 1 106 ? 15.213 16.468 -7.157 1.00 94.44 106 SER A N 1
ATOM 781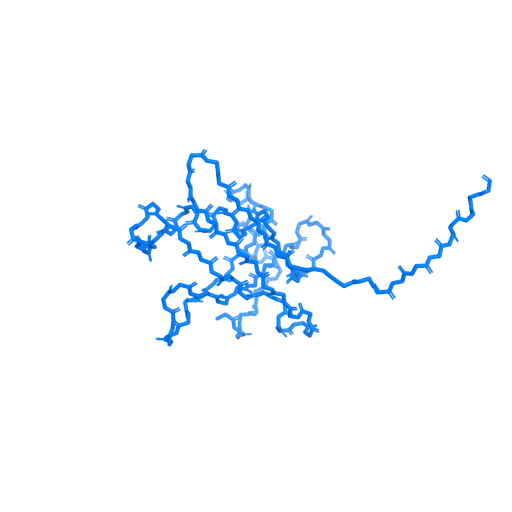 C CA . SER A 1 106 ? 16.454 15.769 -7.534 1.00 94.44 106 SER A CA 1
ATOM 782 C C . SER A 1 106 ? 17.167 16.398 -8.734 1.00 94.44 106 SER A C 1
ATOM 784 O O . SER A 1 106 ? 18.386 16.319 -8.837 1.00 94.44 106 SER A O 1
ATOM 786 N N . LEU A 1 107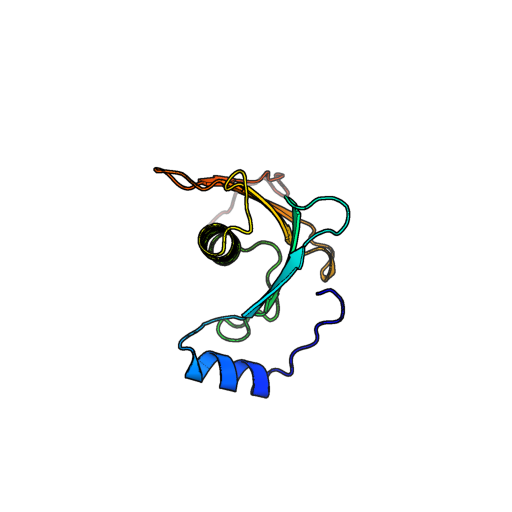 ? 16.421 17.021 -9.647 1.00 96.06 107 LEU A N 1
ATOM 787 C CA . LEU A 1 107 ? 16.948 17.665 -10.847 1.00 96.06 107 LEU A CA 1
ATOM 788 C C . LEU A 1 107 ? 16.084 18.882 -11.189 1.00 96.06 107 LEU A C 1
ATOM 790 O O . LEU A 1 107 ? 14.858 18.828 -11.096 1.00 96.06 107 LEU A O 1
ATOM 794 N N . ARG A 1 108 ? 16.723 19.968 -11.626 1.00 97.62 108 ARG A N 1
ATOM 795 C CA . ARG A 1 108 ? 16.062 21.130 -12.224 1.00 97.62 108 ARG A CA 1
ATOM 796 C C . ARG A 1 108 ? 16.822 21.535 -13.484 1.00 97.62 108 ARG A C 1
ATOM 798 O O . ARG A 1 108 ? 18.040 21.670 -13.438 1.00 97.62 108 ARG A O 1
ATOM 805 N N . GLY A 1 109 ? 16.111 21.733 -14.590 1.00 96.75 109 GLY A N 1
ATOM 806 C CA . GLY A 1 109 ? 16.707 22.097 -15.874 1.00 96.75 109 GLY A CA 1
ATOM 807 C C . GLY A 1 109 ? 15.655 22.329 -16.957 1.00 96.75 109 GLY A C 1
ATOM 808 O O . GLY A 1 109 ? 14.469 22.448 -16.650 1.00 96.75 109 GLY A O 1
ATOM 809 N N . THR A 1 110 ? 16.101 22.366 -18.212 1.00 97.50 110 THR A N 1
ATOM 810 C CA . THR A 1 110 ? 15.262 22.609 -19.394 1.00 97.50 110 THR A CA 1
ATOM 811 C C . THR A 1 110 ? 15.329 21.406 -20.335 1.00 97.50 110 THR A C 1
ATOM 813 O O . THR A 1 110 ? 16.420 20.926 -20.635 1.00 97.50 110 THR A O 1
ATOM 816 N N . LEU A 1 111 ? 14.174 20.926 -20.810 1.00 96.25 111 LEU A N 1
ATOM 817 C CA . LEU A 1 111 ? 14.071 19.888 -21.841 1.00 96.25 111 LEU A CA 1
ATOM 818 C C . LEU A 1 111 ? 13.769 20.551 -23.191 1.00 96.25 111 LEU A C 1
ATOM 820 O O . LEU A 1 111 ? 12.715 21.164 -23.348 1.00 96.25 111 LEU A O 1
ATOM 824 N N . HIS A 1 112 ? 14.682 20.429 -24.154 1.00 95.19 112 HIS A N 1
ATOM 825 C CA . HIS A 1 112 ? 14.466 20.884 -25.528 1.00 95.19 112 HIS A CA 1
ATOM 826 C C . HIS A 1 112 ? 13.931 19.719 -26.365 1.00 95.19 112 HIS A C 1
ATOM 828 O O . HIS A 1 112 ? 14.571 18.670 -26.438 1.00 95.19 112 HIS A O 1
ATOM 834 N N . LEU A 1 113 ? 12.752 19.897 -26.958 1.00 94.88 113 LEU A N 1
ATOM 835 C CA . LEU A 1 113 ? 12.138 18.931 -27.868 1.00 94.88 113 LEU A CA 1
ATOM 836 C C . LEU A 1 113 ? 12.480 19.310 -29.325 1.00 94.88 113 LEU A C 1
ATOM 838 O O . LEU A 1 113 ? 12.645 20.506 -29.583 1.00 94.88 113 LEU A O 1
ATOM 842 N N . PRO A 1 114 ? 12.639 18.328 -30.235 1.00 89.69 114 PRO A N 1
ATOM 843 C CA . PRO A 1 114 ? 12.891 18.576 -31.657 1.00 89.69 114 PRO A CA 1
ATOM 844 C C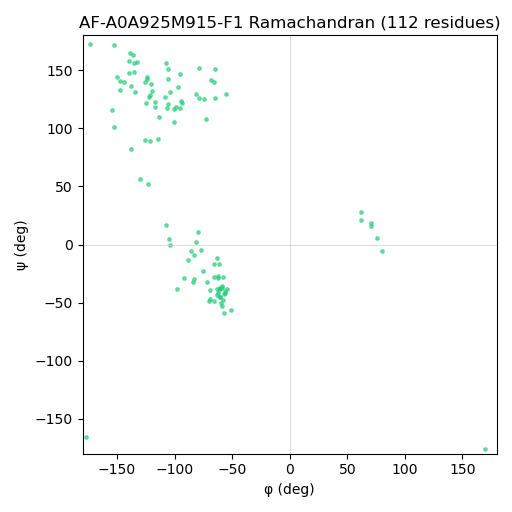 . PRO A 1 114 ? 11.721 19.267 -32.367 1.00 89.69 114 PRO A C 1
ATOM 846 O O . PRO A 1 114 ? 10.565 19.112 -31.907 1.00 89.69 114 PRO A O 1
#

Foldseek 3Di:
DLPDDDDPVVQVVVCVVVVHQWDKDWDADPVDLQEIEIWIQGVNVVDGTDFDDPVVVAVVLVVCVVVVSDVQSWHWYWGNVSVVRTFIWIWHDDPDTDIDGDDDDPDDDDDDDD

pLDDT: mean 94.98, std 3.5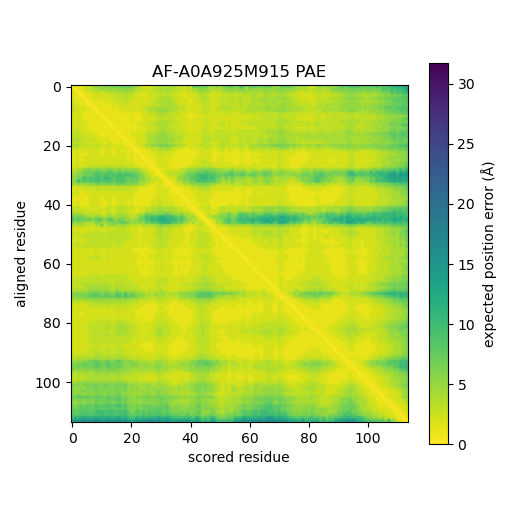7, range [78.12, 98.56]

Mean predicted aligned error: 3.46 Å

Secondary structure (DSSP, 8-state):
-TT----HHHHHHHHHHHT-S-EEEEEEETTEEEEEEEEEE-GGGT-SEES--HHHHHHHHHHHHHTT--TTSEEEEEESGGGT--EEEEEE-SSS-EEE----------PPP-

Solvent-accessible surface area (backbone atoms only — not comparable to full-atom values): 6955 Å² total; per-residue (Å²): 95,90,85,69,75,82,54,65,70,63,48,51,57,52,26,64,74,68,77,42,65,58,49,78,45,64,42,69,38,93,93,37,79,56,28,30,41,39,46,37,38,26,67,75,76,82,39,66,67,55,40,74,56,65,87,56,51,50,57,49,50,51,51,38,37,75,70,65,70,30,94,80,35,44,39,38,35,39,20,15,55,98,75,78,45,66,38,60,42,39,34,38,60,60,99,75,64,45,78,48,70,86,84,77,89,87,76,88,88,84,87,86,78,135